Protein AF-0000000066217123 (afdb_homodimer)

Radius of gyration: 13.87 Å; Cα contacts (8 Å, |Δi|>4): 135; chains: 2; bounding box: 39×35×28 Å

Structure (mmCIF, N/CA/C/O backbone):
data_AF-0000000066217123-model_v1
#
loop_
_entity.id
_entity.type
_entity.pdbx_description
1 polymer 'Small, acid-soluble spore protein I'
#
loop_
_atom_site.group_PDB
_atom_site.id
_atom_site.type_symbol
_atom_site.label_atom_id
_atom_site.label_alt_id
_atom_site.label_comp_id
_atom_site.label_asym_id
_atom_site.label_entity_id
_atom_site.label_seq_id
_atom_site.pdbx_PDB_ins_code
_atom_site.Cartn_x
_atom_site.Cartn_y
_atom_site.Cartn_z
_atom_site.occupancy
_atom_site.B_iso_or_equiv
_atom_site.auth_seq_id
_atom_site.auth_comp_id
_atom_site.auth_asym_id
_atom_site.auth_atom_id
_atom_site.pdbx_PDB_model_num
ATOM 1 N N . MET A 1 1 ? -23.562 10.109 -1.389 1 38.44 1 MET A N 1
ATOM 2 C CA . MET A 1 1 ? -22.344 10.922 -1.5 1 38.44 1 MET A CA 1
ATOM 3 C C . MET A 1 1 ? -21.094 10.055 -1.374 1 38.44 1 MET A C 1
ATOM 5 O O . MET A 1 1 ? -20.984 9.266 -0.44 1 38.44 1 MET A O 1
ATOM 9 N N . SER A 1 2 ? -20.5 9.422 -2.426 1 50.72 2 SER A N 1
ATOM 10 C CA . SER A 1 2 ? -19.562 8.305 -2.547 1 50.72 2 SER A CA 1
ATOM 11 C C . SER A 1 2 ? -18.328 8.516 -1.677 1 50.72 2 SER A C 1
ATOM 13 O O . SER A 1 2 ? -17.734 9.594 -1.698 1 50.72 2 SER A O 1
ATOM 15 N N . PHE A 1 3 ? -18.391 7.992 -0.398 1 63.59 3 PHE A N 1
ATOM 16 C CA . PHE A 1 3 ? -17.328 8.094 0.598 1 63.59 3 PHE A CA 1
ATOM 17 C C . PHE A 1 3 ? -15.953 8.094 -0.068 1 63.59 3 PHE A C 1
ATOM 19 O O . PHE A 1 3 ? -15.594 7.133 -0.757 1 63.59 3 PHE A O 1
ATOM 26 N N . ASN A 1 4 ? -15.453 9.383 -0.544 1 85.25 4 ASN A N 1
ATOM 27 C CA . ASN A 1 4 ? -14.125 9.57 -1.111 1 85.25 4 ASN A CA 1
ATOM 28 C C . ASN A 1 4 ? -13.031 9.18 -0.119 1 85.25 4 ASN A C 1
ATOM 30 O O . ASN A 1 4 ? -12.438 10.039 0.529 1 85.25 4 ASN A O 1
ATOM 34 N N . LEU A 1 5 ? -12.891 7.93 0.088 1 90.88 5 LEU A N 1
ATOM 35 C CA . LEU A 1 5 ? -11.938 7.367 1.033 1 90.88 5 LEU A CA 1
ATOM 36 C C . LEU A 1 5 ? -10.523 7.875 0.745 1 90.88 5 LEU A C 1
ATOM 38 O O . LEU A 1 5 ? -9.789 8.227 1.667 1 90.88 5 LEU A O 1
ATOM 42 N N . ARG A 1 6 ? -10.242 7.965 -0.5 1 93.69 6 ARG A N 1
ATOM 43 C CA . ARG A 1 6 ? -8.922 8.461 -0.873 1 93.69 6 ARG A CA 1
ATOM 44 C C . ARG A 1 6 ? -8.695 9.867 -0.335 1 93.69 6 ARG A C 1
ATOM 46 O O . ARG A 1 6 ? -7.652 10.148 0.269 1 93.69 6 ARG A O 1
ATOM 53 N N . GLY A 1 7 ? -9.633 10.672 -0.578 1 92.81 7 GLY A N 1
ATOM 54 C CA . GLY A 1 7 ? -9.523 12.039 -0.106 1 92.81 7 GLY A CA 1
ATOM 55 C C . GLY A 1 7 ? -9.43 12.148 1.405 1 92.81 7 GLY A C 1
ATOM 56 O O . GLY A 1 7 ? -8.656 12.953 1.931 1 92.81 7 GLY A O 1
ATOM 57 N N . ALA A 1 8 ? -10.195 11.336 2.139 1 93 8 ALA A N 1
ATOM 58 C CA . ALA A 1 8 ? -10.203 11.344 3.6 1 93 8 ALA A CA 1
ATOM 59 C C . ALA A 1 8 ? -8.844 10.922 4.152 1 93 8 ALA A C 1
ATOM 61 O O . ALA A 1 8 ? -8.32 11.555 5.07 1 93 8 ALA A O 1
ATOM 62 N N . VAL A 1 9 ? -8.281 9.93 3.607 1 94.94 9 VAL A N 1
ATOM 63 C CA . VAL A 1 9 ? -6.996 9.422 4.07 1 94.94 9 VAL A CA 1
ATOM 64 C C . VAL A 1 9 ? -5.902 10.445 3.768 1 94.94 9 VAL A C 1
ATOM 66 O O . VAL A 1 9 ? -5.09 10.766 4.637 1 94.94 9 VAL A O 1
ATOM 69 N N . LEU A 1 10 ? -5.93 10.977 2.59 1 95 10 LEU A N 1
ATOM 70 C CA . LEU A 1 10 ? -4.91 11.938 2.186 1 95 10 LEU A CA 1
ATOM 71 C C . LEU A 1 10 ? -4.973 13.195 3.053 1 95 10 LEU A C 1
ATOM 73 O O . LEU A 1 10 ? -3.938 13.75 3.422 1 95 10 LEU A O 1
ATOM 77 N N . ALA A 1 11 ? -6.176 13.57 3.332 1 93.5 11 ALA A N 1
ATOM 78 C CA . ALA A 1 11 ? -6.348 14.758 4.172 1 93.5 11 ALA A CA 1
ATOM 79 C C . ALA A 1 11 ? -5.801 14.516 5.574 1 93.5 11 ALA A C 1
ATOM 81 O O . ALA A 1 11 ? -5.246 15.43 6.191 1 93.5 11 ALA A O 1
ATOM 82 N N . ASN A 1 12 ? -5.973 13.289 6.047 1 92.94 12 ASN A N 1
ATOM 83 C CA . ASN A 1 12 ? -5.539 12.938 7.395 1 92.94 12 ASN A CA 1
ATOM 84 C C . ASN A 1 12 ? -4.016 12.891 7.5 1 92.94 12 ASN A C 1
ATOM 86 O O . ASN A 1 12 ? -3.453 13.188 8.555 1 92.94 12 ASN A O 1
ATOM 90 N N . VAL A 1 13 ? -3.375 12.57 6.418 1 94.94 13 VAL A N 1
ATOM 91 C CA . VAL A 1 13 ? -1.94 12.328 6.527 1 94.94 13 VAL A CA 1
ATOM 92 C C . VAL A 1 13 ? -1.173 13.469 5.855 1 94.94 13 VAL A C 1
ATOM 94 O O . VAL A 1 13 ? 0.059 13.5 5.895 1 94.94 13 VAL A O 1
ATOM 97 N N . SER A 1 14 ? -2 14.336 5.293 1 91.12 14 SER A N 1
ATOM 98 C CA . SER A 1 14 ? -1.37 15.484 4.652 1 91.12 14 SER A CA 1
ATOM 99 C C . SER A 1 14 ? -0.646 16.359 5.672 1 91.12 14 SER A C 1
ATOM 101 O O . SER A 1 14 ? -1.212 16.703 6.707 1 91.12 14 SER A O 1
ATOM 103 N N . GLY A 1 15 ? 0.668 16.547 5.617 1 90.38 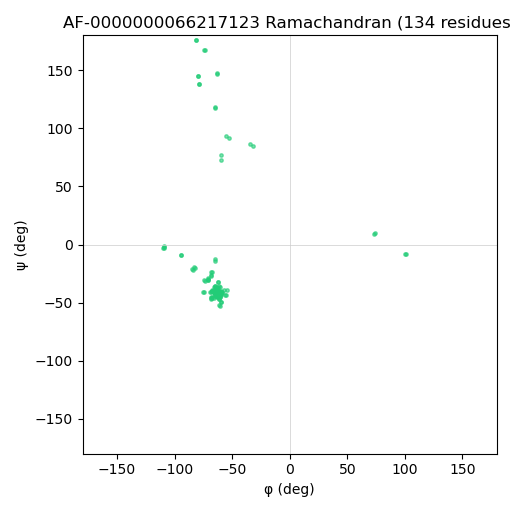15 GLY A N 1
ATOM 104 C CA . GLY A 1 15 ? 1.432 17.406 6.508 1 90.38 15 GLY A CA 1
ATOM 105 C C . GLY A 1 15 ? 2.145 16.641 7.605 1 90.38 15 GLY A C 1
ATOM 106 O O . GLY A 1 15 ? 2.818 17.234 8.453 1 90.38 15 GLY A O 1
ATOM 107 N N . ASN A 1 16 ? 1.818 15.391 7.664 1 94.56 16 ASN A N 1
ATOM 108 C CA . ASN A 1 16 ? 2.494 14.562 8.656 1 94.56 16 ASN A CA 1
ATOM 109 C C . ASN A 1 16 ? 3.994 14.477 8.383 1 94.56 16 ASN A C 1
ATOM 111 O O . ASN A 1 16 ? 4.422 14.508 7.227 1 94.56 16 ASN A O 1
ATOM 115 N N . SER A 1 17 ? 4.715 14.375 9.492 1 94.44 17 SER A N 1
ATOM 116 C CA . SER A 1 17 ? 6.137 14.078 9.352 1 94.44 17 SER A CA 1
ATOM 117 C C . SER A 1 17 ? 6.367 12.625 8.969 1 94.44 17 SER A C 1
ATOM 119 O O . SER A 1 17 ? 5.445 11.805 9.039 1 94.44 17 SER A O 1
ATOM 121 N N . GLN A 1 18 ? 7.57 12.336 8.578 1 95.62 18 GLN A N 1
ATOM 122 C CA . GLN A 1 18 ? 7.906 10.961 8.227 1 95.62 18 GLN A CA 1
ATOM 123 C C . GLN A 1 18 ? 7.66 10.016 9.398 1 95.62 18 GLN A C 1
ATOM 125 O O . GLN A 1 18 ? 7.195 8.883 9.211 1 95.62 18 GLN A O 1
ATOM 130 N N . ASP A 1 19 ? 8.039 10.469 10.633 1 96.44 19 ASP A N 1
ATOM 131 C CA . ASP A 1 19 ? 7.82 9.664 11.836 1 96.44 19 ASP A CA 1
ATOM 132 C C . ASP A 1 19 ? 6.336 9.383 12.039 1 96.44 19 ASP A C 1
ATOM 134 O O . ASP A 1 19 ? 5.957 8.266 12.406 1 96.44 19 ASP A O 1
ATOM 138 N N . GLN A 1 20 ? 5.539 10.383 11.852 1 96.88 20 GLN A N 1
ATOM 139 C CA . GLN A 1 20 ? 4.094 10.234 12 1 96.88 20 GLN A CA 1
ATOM 140 C C . GLN A 1 20 ? 3.527 9.289 10.938 1 96.88 20 GLN A C 1
ATOM 142 O O . GLN A 1 20 ? 2.635 8.492 11.227 1 96.88 20 GLN A O 1
ATOM 147 N N . LEU A 1 21 ? 4.039 9.453 9.695 1 97.81 21 LEU A N 1
ATOM 148 C CA . LEU A 1 21 ? 3.611 8.57 8.617 1 97.81 21 LEU A CA 1
ATOM 149 C C . LEU A 1 21 ? 3.975 7.121 8.922 1 97.81 21 LEU A C 1
ATOM 151 O O . LEU A 1 21 ? 3.156 6.219 8.734 1 97.81 21 LEU A O 1
ATOM 155 N N . GLN A 1 22 ? 5.164 6.926 9.422 1 97.81 22 GLN A N 1
ATOM 156 C CA . GLN A 1 22 ? 5.598 5.586 9.797 1 97.81 22 GLN A CA 1
ATOM 157 C C . GLN A 1 22 ? 4.688 4.992 10.867 1 97.81 22 GLN A C 1
ATOM 159 O O . GLN A 1 22 ? 4.312 3.82 10.789 1 97.81 22 GLN A O 1
ATOM 164 N N . GLU A 1 23 ? 4.355 5.77 11.891 1 96.69 23 GLU A N 1
ATOM 165 C CA . GLU A 1 23 ? 3.484 5.312 12.969 1 96.69 23 GLU A CA 1
ATOM 166 C C . GLU A 1 23 ? 2.115 4.906 12.43 1 96.69 23 GLU A C 1
ATOM 168 O O . GLU A 1 23 ? 1.546 3.902 12.867 1 96.69 23 GLU A O 1
ATOM 173 N N . THR A 1 24 ? 1.625 5.711 11.516 1 96.88 24 THR A N 1
ATOM 174 C CA . THR A 1 24 ? 0.334 5.418 10.906 1 96.88 24 THR A CA 1
ATOM 175 C C . THR A 1 24 ? 0.372 4.082 10.172 1 96.88 24 THR A C 1
ATOM 177 O O . THR A 1 24 ? -0.539 3.262 10.32 1 96.88 24 THR A O 1
ATOM 180 N N . ILE A 1 25 ? 1.441 3.842 9.453 1 97.62 25 ILE A N 1
ATOM 181 C CA . ILE A 1 25 ? 1.599 2.621 8.672 1 97.62 25 ILE A CA 1
ATOM 182 C C . ILE A 1 25 ? 1.748 1.424 9.609 1 97.62 25 ILE A C 1
ATOM 184 O O . ILE A 1 25 ? 1.03 0.429 9.477 1 97.62 25 ILE A O 1
ATOM 188 N N . VAL A 1 26 ? 2.602 1.572 10.617 1 97.56 26 VAL A N 1
ATOM 189 C CA . VAL A 1 26 ? 2.906 0.473 11.523 1 97.56 26 VAL A CA 1
ATOM 190 C C . VAL A 1 26 ? 1.67 0.13 12.352 1 97.56 26 VAL A C 1
ATOM 192 O O . VAL A 1 26 ? 1.363 -1.047 12.562 1 97.56 26 VAL A O 1
ATOM 195 N N . ASP A 1 27 ? 0.904 1.129 12.82 1 96.5 27 ASP A N 1
ATOM 196 C CA . ASP A 1 27 ? -0.313 0.901 13.594 1 96.5 27 ASP A CA 1
ATOM 197 C C . ASP A 1 27 ? -1.355 0.151 12.766 1 96.5 27 ASP A C 1
ATOM 199 O O . ASP A 1 27 ? -2.012 -0.764 13.266 1 96.5 27 ASP A O 1
ATOM 203 N N . ALA A 1 28 ? -1.526 0.573 11.539 1 95.31 28 ALA A N 1
ATOM 204 C CA . ALA A 1 28 ? -2.5 -0.068 10.664 1 95.31 28 ALA A CA 1
ATOM 205 C C . ALA A 1 28 ? -2.129 -1.525 10.398 1 95.31 28 ALA A C 1
ATOM 207 O O . ALA A 1 28 ? -2.996 -2.402 10.398 1 95.31 28 ALA A O 1
ATOM 208 N N . ILE A 1 29 ? -0.875 -1.798 10.273 1 96.38 29 ILE A N 1
ATOM 209 C CA . ILE A 1 29 ? -0.394 -3.146 9.984 1 96.38 29 ILE A CA 1
ATOM 210 C C . ILE A 1 29 ? -0.498 -4.008 11.242 1 96.38 29 ILE A C 1
ATOM 212 O O . ILE A 1 29 ? -0.97 -5.145 11.18 1 96.38 29 ILE A O 1
ATOM 216 N N . GLN A 1 30 ? -0.162 -3.441 12.344 1 95.56 30 GLN A N 1
ATOM 217 C CA . GLN A 1 30 ? -0.128 -4.184 13.602 1 95.56 30 GLN A CA 1
ATOM 218 C C . GLN A 1 30 ? -1.537 -4.457 14.117 1 95.56 30 GLN A C 1
ATOM 220 O O . GLN A 1 30 ? -1.779 -5.48 14.758 1 95.56 30 GLN A O 1
ATOM 225 N N . SER A 1 31 ? -2.406 -3.578 13.82 1 92.38 31 SER A N 1
ATOM 226 C CA . SER A 1 31 ? -3.779 -3.779 14.273 1 92.38 31 SER A CA 1
ATOM 227 C C . SER A 1 31 ? -4.41 -4.992 13.602 1 92.38 31 SER A C 1
ATOM 229 O O . SER A 1 31 ? -5.281 -5.648 14.18 1 92.38 31 SER A O 1
ATOM 231 N N . GLY A 1 32 ? -4.078 -5.18 12.352 1 89.94 32 GLY A N 1
ATOM 232 C CA . GLY A 1 32 ? -4.605 -6.297 11.586 1 89.94 32 GLY A CA 1
ATOM 233 C C . GLY A 1 32 ? -6.059 -6.121 11.195 1 89.94 32 GLY A C 1
ATOM 234 O O . GLY A 1 32 ? -6.703 -7.062 10.727 1 89.94 32 GLY A O 1
ATOM 235 N N . GLU A 1 33 ? -6.512 -4.941 11.43 1 91.94 33 GLU A N 1
ATOM 236 C CA . GLU A 1 33 ? -7.918 -4.691 11.125 1 91.94 33 GLU A CA 1
ATOM 237 C C . GLU A 1 33 ? -8.125 -4.461 9.633 1 91.94 33 GLU A C 1
ATOM 239 O O . GLU A 1 33 ? -7.395 -3.693 9.008 1 91.94 33 GLU A O 1
ATOM 244 N N . GLU A 1 34 ? -9.203 -5.047 9.125 1 91.75 34 GLU A N 1
ATOM 245 C CA . GLU A 1 34 ? -9.469 -4.938 7.691 1 91.75 34 GLU A CA 1
ATOM 246 C C . GLU A 1 34 ? -9.898 -3.52 7.32 1 91.75 34 GLU A C 1
ATOM 2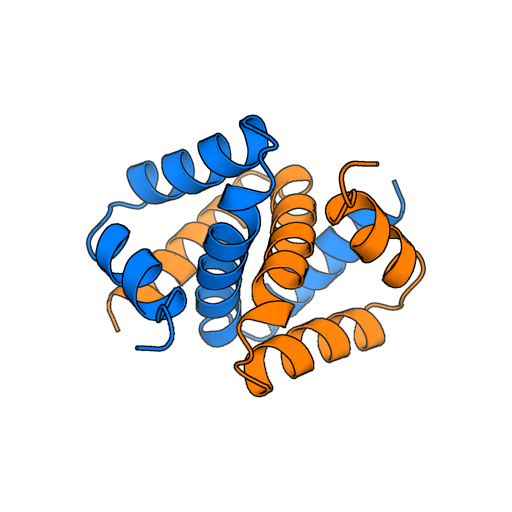48 O O . GLU A 1 34 ? -9.664 -3.072 6.195 1 91.75 34 GLU A O 1
ATOM 253 N N . LYS A 1 35 ? -10.555 -2.848 8.266 1 91.75 35 LYS A N 1
ATOM 254 C CA . LYS A 1 35 ? -11.055 -1.501 8 1 91.75 35 LYS A CA 1
ATOM 255 C C . LYS A 1 35 ? -9.914 -0.523 7.758 1 91.75 35 LYS A C 1
ATOM 257 O O . LYS A 1 35 ? -10.125 0.584 7.262 1 91.75 35 LYS A O 1
ATOM 262 N N . MET A 1 36 ? -8.586 -0.852 8.047 1 93.62 36 MET A N 1
ATOM 263 C CA . MET A 1 36 ? -7.414 -0.004 7.859 1 93.62 36 MET A CA 1
ATOM 264 C C . MET A 1 36 ? -6.75 -0.28 6.516 1 93.62 36 MET A C 1
ATOM 266 O O . MET A 1 36 ? -5.934 0.515 6.047 1 93.62 36 MET A O 1
ATOM 270 N N . LEU A 1 37 ? -7.223 -1.328 5.871 1 94.88 37 LEU A N 1
ATOM 271 C CA . LEU A 1 37 ? -6.562 -1.772 4.648 1 94.88 37 LEU A CA 1
ATOM 272 C C . LEU A 1 37 ? -6.762 -0.762 3.523 1 94.88 37 LEU A C 1
ATOM 274 O O . LEU A 1 37 ? -5.82 -0.444 2.793 1 94.88 37 LEU A O 1
ATOM 278 N N . PRO A 1 38 ? -7.953 -0.234 3.422 1 95.44 38 PRO A N 1
ATOM 279 C CA . PRO A 1 38 ? -8.102 0.774 2.371 1 95.44 38 PRO A CA 1
ATOM 280 C C . PRO A 1 38 ? -7.211 1.993 2.59 1 95.44 38 PRO A C 1
ATOM 282 O O . PRO A 1 38 ? -6.746 2.604 1.623 1 95.44 38 PRO A O 1
ATOM 285 N N . GLY A 1 39 ? -6.941 2.363 3.816 1 96.19 39 GLY A N 1
ATOM 286 C CA . GLY A 1 39 ? -6.035 3.463 4.113 1 96.19 39 GLY A CA 1
ATOM 287 C C . GLY A 1 39 ? -4.605 3.186 3.689 1 96.19 39 GLY A C 1
ATOM 288 O O . GLY A 1 39 ? -3.951 4.043 3.092 1 96.19 39 GLY A O 1
ATOM 289 N N . LEU A 1 40 ? -4.207 2.02 3.949 1 97.62 40 LEU A N 1
ATOM 290 C CA . LEU A 1 40 ? -2.875 1.602 3.529 1 97.62 40 LEU A CA 1
ATOM 291 C C . LEU A 1 40 ? -2.764 1.59 2.01 1 97.62 40 LEU A C 1
ATOM 293 O O . LEU A 1 40 ? -1.722 1.951 1.456 1 97.62 40 LEU A O 1
ATOM 297 N N . GLY A 1 41 ? -3.832 1.153 1.415 1 97.19 41 GLY A N 1
ATOM 298 C CA . GLY A 1 41 ? -3.869 1.144 -0.038 1 97.19 41 GLY A CA 1
ATOM 299 C C . GLY A 1 41 ? -3.682 2.52 -0.649 1 97.19 41 GLY A C 1
ATOM 300 O O . GLY A 1 41 ? -2.984 2.67 -1.655 1 97.19 41 GLY A O 1
ATOM 301 N N . VAL A 1 42 ? -4.32 3.482 -0.007 1 97.38 42 VAL A N 1
ATOM 302 C CA . VAL A 1 42 ? -4.211 4.852 -0.493 1 97.38 42 VAL A CA 1
ATOM 303 C C . VAL A 1 42 ? -2.762 5.328 -0.375 1 97.38 42 VAL A C 1
ATOM 305 O O . VAL A 1 42 ? -2.227 5.945 -1.301 1 97.38 42 VAL A O 1
ATOM 308 N N . LEU A 1 43 ? -2.102 5.016 0.765 1 97.88 43 LEU A N 1
ATOM 309 C CA . LEU A 1 43 ? -0.715 5.418 0.973 1 97.88 43 LEU A CA 1
ATOM 310 C C . LEU A 1 43 ? 0.205 4.75 -0.044 1 97.88 43 LEU A C 1
ATOM 312 O O . LEU A 1 43 ? 1.092 5.395 -0.605 1 97.88 43 LEU A O 1
ATOM 316 N N . PHE A 1 44 ? -0.019 3.469 -0.333 1 98.06 44 PHE A N 1
ATOM 317 C CA . PHE A 1 44 ? 0.763 2.725 -1.312 1 98.06 44 PHE A CA 1
ATOM 318 C C . PHE A 1 44 ? 0.612 3.332 -2.701 1 98.06 44 PHE A C 1
ATOM 320 O O . PHE A 1 44 ? 1.579 3.402 -3.463 1 98.06 44 PHE A O 1
ATOM 327 N N . GLU A 1 45 ? -0.626 3.721 -2.988 1 97.62 45 GLU A N 1
ATOM 328 C CA . GLU A 1 45 ? -0.875 4.348 -4.285 1 97.62 45 GLU A CA 1
ATOM 329 C C . GLU A 1 45 ? -0.042 5.613 -4.453 1 97.62 45 GLU A C 1
ATOM 331 O O . GLU A 1 45 ? 0.53 5.848 -5.523 1 97.62 45 GLU A O 1
ATOM 336 N N . VAL A 1 46 ? 0.045 6.438 -3.453 1 97.62 46 VAL A N 1
ATOM 337 C CA . VAL A 1 46 ? 0.833 7.664 -3.5 1 97.62 46 VAL A CA 1
ATOM 338 C C . VAL A 1 46 ? 2.309 7.324 -3.691 1 97.62 46 VAL A C 1
ATOM 340 O O . VAL A 1 46 ? 2.994 7.941 -4.508 1 97.62 46 VAL A O 1
ATOM 343 N N . ILE A 1 47 ? 2.816 6.297 -2.963 1 98.12 47 ILE A N 1
ATOM 344 C CA . ILE A 1 47 ? 4.211 5.887 -3.068 1 98.12 47 ILE A CA 1
ATOM 345 C C . ILE A 1 47 ? 4.5 5.398 -4.484 1 98.12 47 ILE A C 1
ATOM 347 O O . ILE A 1 47 ? 5.473 5.828 -5.109 1 98.12 47 ILE A O 1
ATOM 351 N N . TRP A 1 48 ? 3.619 4.617 -4.996 1 98.06 48 TRP A N 1
ATOM 352 C CA . TRP A 1 48 ? 3.818 4.016 -6.312 1 98.06 48 TRP A CA 1
ATOM 353 C C . TRP A 1 48 ? 3.854 5.09 -7.395 1 98.06 48 TRP A C 1
ATOM 355 O O . TRP A 1 48 ? 4.719 5.062 -8.273 1 98.06 48 TRP A O 1
ATOM 365 N N . LYS A 1 49 ? 2.93 6.039 -7.316 1 97.44 49 LYS A N 1
ATOM 366 C CA . LYS A 1 49 ? 2.809 7.07 -8.344 1 97.44 49 LYS A CA 1
ATOM 367 C C . LYS A 1 49 ? 4.012 8.008 -8.32 1 97.44 49 LYS A C 1
ATOM 369 O O . LYS A 1 49 ? 4.348 8.617 -9.336 1 97.44 49 LYS A O 1
ATOM 374 N N . ASN A 1 50 ? 4.652 8.055 -7.156 1 97.56 50 ASN A N 1
ATOM 375 C CA . ASN A 1 50 ? 5.758 9 -7.031 1 97.56 50 ASN A CA 1
ATOM 376 C C . ASN A 1 50 ? 7.102 8.281 -6.969 1 97.56 50 ASN A C 1
ATOM 378 O O . ASN A 1 50 ? 8.148 8.914 -6.84 1 97.56 50 ASN A O 1
ATOM 382 N N . ALA A 1 51 ? 7.141 6.98 -7 1 96.81 51 ALA A N 1
ATOM 383 C CA . ALA A 1 51 ? 8.367 6.191 -7.02 1 96.81 51 ALA A CA 1
ATOM 384 C C . ALA A 1 51 ? 8.969 6.137 -8.422 1 96.81 51 ALA A C 1
ATOM 386 O O . ALA A 1 51 ? 8.234 6.113 -9.414 1 96.81 51 ALA A O 1
ATOM 387 N N . ASP A 1 52 ? 10.273 6.133 -8.5 1 96.06 52 ASP A N 1
ATOM 388 C CA . ASP A 1 52 ? 10.906 5.934 -9.797 1 96.06 52 ASP A CA 1
ATOM 389 C C . ASP A 1 52 ? 10.969 4.449 -10.156 1 96.06 52 ASP A C 1
ATOM 391 O O . ASP A 1 52 ? 10.547 3.598 -9.367 1 96.06 52 ASP A O 1
ATOM 395 N N . GLU A 1 53 ? 11.438 4.145 -11.305 1 95.56 53 GLU A N 1
ATOM 396 C CA . GLU A 1 53 ? 11.438 2.773 -11.805 1 95.56 53 GLU A CA 1
ATOM 397 C C . GLU A 1 53 ? 12.266 1.859 -10.906 1 95.56 53 GLU A C 1
ATOM 399 O O . GLU A 1 53 ? 11.906 0.697 -10.695 1 95.56 53 GLU A O 1
ATOM 404 N N . ASN A 1 54 ? 13.312 2.391 -10.391 1 96.44 54 ASN A N 1
ATOM 405 C CA . ASN A 1 54 ? 14.156 1.603 -9.5 1 96.44 54 ASN A CA 1
ATOM 406 C C . ASN A 1 54 ? 13.438 1.266 -8.195 1 96.44 54 ASN A C 1
ATOM 408 O O . ASN A 1 54 ? 13.484 0.126 -7.734 1 96.44 54 ASN A O 1
ATOM 412 N N . GLU A 1 55 ? 12.82 2.207 -7.613 1 96.5 55 GLU A N 1
ATOM 413 C CA . GLU A 1 55 ? 12.062 1.996 -6.379 1 96.5 55 GLU A CA 1
ATOM 414 C C . GLU A 1 55 ? 10.922 1.011 -6.594 1 96.5 55 GLU A C 1
ATOM 416 O O . GLU A 1 55 ? 10.664 0.153 -5.742 1 96.5 55 GLU A O 1
ATOM 421 N N . LYS A 1 56 ? 10.25 1.147 -7.715 1 97.62 56 LYS A N 1
ATOM 422 C CA . LYS A 1 56 ? 9.164 0.223 -8.031 1 97.62 56 LYS A CA 1
ATOM 423 C C . LYS A 1 56 ? 9.68 -1.208 -8.156 1 97.62 56 LYS A C 1
ATOM 425 O O . LYS A 1 56 ? 9.047 -2.146 -7.664 1 97.62 56 LYS A O 1
ATOM 430 N N . HIS A 1 57 ? 10.797 -1.308 -8.82 1 96.81 57 HIS A N 1
ATOM 431 C CA . HIS A 1 57 ? 11.398 -2.627 -8.984 1 96.81 57 HIS A CA 1
ATOM 432 C C . HIS A 1 57 ? 11.773 -3.232 -7.637 1 96.81 57 HIS A C 1
ATOM 434 O O . HIS A 1 57 ? 11.578 -4.43 -7.414 1 96.81 57 HIS A O 1
ATOM 440 N N . GLU A 1 58 ? 12.336 -2.422 -6.781 1 96.81 58 GLU A N 1
ATOM 441 C CA . GLU A 1 58 ? 12.711 -2.895 -5.453 1 96.81 58 GLU A CA 1
ATOM 442 C C . GLU A 1 58 ? 11.484 -3.344 -4.664 1 96.81 58 GLU A C 1
ATOM 444 O O . GLU A 1 58 ? 11.523 -4.371 -3.98 1 96.81 58 GLU A O 1
ATOM 449 N N . MET A 1 59 ? 10.445 -2.584 -4.77 1 97.81 59 MET A N 1
ATOM 450 C CA . MET A 1 59 ? 9.211 -2.943 -4.078 1 97.81 59 MET A CA 1
ATOM 451 C C . MET A 1 59 ? 8.648 -4.254 -4.613 1 97.81 59 MET A C 1
ATOM 453 O O . MET A 1 59 ? 8.156 -5.082 -3.844 1 97.81 59 MET A O 1
ATOM 457 N N . LEU A 1 60 ? 8.758 -4.43 -5.938 1 98 60 LEU A N 1
ATOM 458 C CA . LEU A 1 60 ? 8.25 -5.652 -6.551 1 98 60 LEU A CA 1
ATOM 459 C C . LEU A 1 60 ? 9.07 -6.859 -6.113 1 98 60 LEU A C 1
ATOM 461 O O . LEU A 1 60 ? 8.523 -7.938 -5.879 1 98 60 LEU A O 1
ATOM 465 N N . GLU A 1 61 ? 10.375 -6.668 -6.031 1 97 61 GLU A N 1
ATOM 466 C CA . GLU A 1 61 ? 11.242 -7.734 -5.543 1 97 61 GLU A CA 1
ATOM 467 C C . GLU A 1 61 ? 10.898 -8.109 -4.105 1 97 61 GLU A C 1
ATOM 469 O O . GLU A 1 61 ? 10.797 -9.297 -3.775 1 97 61 GLU A O 1
ATOM 474 N N . THR A 1 62 ? 10.734 -7.125 -3.254 1 97.62 62 THR A N 1
ATOM 475 C CA . THR A 1 62 ? 10.391 -7.352 -1.856 1 97.62 62 THR A CA 1
ATOM 476 C C . THR A 1 62 ? 9.031 -8.039 -1.74 1 97.62 62 THR A C 1
ATOM 478 O O . THR A 1 62 ? 8.859 -8.938 -0.91 1 97.62 62 THR A O 1
ATOM 481 N N . LEU A 1 63 ? 8.094 -7.621 -2.547 1 97.62 63 LEU A N 1
ATOM 482 C CA . LEU A 1 63 ? 6.773 -8.227 -2.576 1 97.62 63 LEU A CA 1
ATOM 483 C C . LEU A 1 63 ? 6.859 -9.703 -2.961 1 97.62 63 LEU A C 1
ATOM 485 O O . LEU A 1 63 ? 6.277 -10.555 -2.291 1 97.62 63 LEU A O 1
ATOM 489 N N . GLU A 1 64 ? 7.52 -9.898 -4.035 1 96.75 64 GLU A N 1
ATOM 490 C CA . GLU A 1 64 ? 7.676 -11.273 -4.504 1 96.75 64 GLU A CA 1
ATOM 491 C C . GLU A 1 64 ? 8.305 -12.156 -3.432 1 96.75 64 GLU A C 1
ATOM 493 O O . GLU A 1 64 ? 7.859 -13.289 -3.211 1 96.75 64 GLU A O 1
ATOM 498 N N . GLN A 1 65 ? 9.328 -11.672 -2.746 1 94.81 65 GLN A N 1
ATOM 499 C CA . GLN A 1 65 ? 10 -12.398 -1.679 1 94.81 65 GLN A CA 1
ATOM 500 C C . GLN A 1 65 ? 9.062 -12.656 -0.506 1 94.81 65 GLN A C 1
ATOM 502 O O . GLN A 1 65 ? 9.102 -13.727 0.109 1 94.81 65 GLN A O 1
ATOM 507 N N . GLY A 1 66 ? 8.273 -11.672 -0.182 1 94.94 66 GLY A N 1
ATOM 508 C CA . GLY A 1 66 ? 7.336 -11.789 0.924 1 94.94 66 GLY A CA 1
ATOM 509 C C . GLY A 1 66 ? 6.211 -12.766 0.651 1 94.94 66 GLY A C 1
ATOM 510 O O . GLY A 1 66 ? 5.613 -13.312 1.583 1 94.94 66 GLY A O 1
ATOM 511 N N . LEU A 1 67 ? 5.906 -12.938 -0.627 1 95.25 67 LEU A N 1
ATOM 512 C CA . LEU A 1 67 ? 4.832 -13.844 -1.005 1 95.25 67 LEU A CA 1
ATOM 513 C C . LEU A 1 67 ? 5.344 -15.281 -1.1 1 95.25 67 LEU A C 1
ATOM 515 O O . LEU A 1 67 ? 4.551 -16.219 -1.132 1 95.25 67 LEU A O 1
ATOM 519 N N . LYS A 1 68 ? 6.586 -15.438 -1.259 1 88.44 68 LYS A N 1
ATOM 520 C CA . LYS A 1 68 ? 7.203 -16.75 -1.323 1 88.44 68 LYS A CA 1
ATOM 521 C C . LYS A 1 68 ? 7.461 -17.312 0.074 1 88.44 68 LYS A C 1
ATOM 523 O O . LYS A 1 68 ? 7.793 -18.484 0.229 1 88.44 68 LYS A O 1
ATOM 528 N N . LYS A 1 69 ? 7.461 -16.438 0.994 1 75.69 69 LYS A N 1
ATOM 529 C CA . LYS A 1 69 ? 7.691 -16.906 2.357 1 75.69 69 LYS A CA 1
ATOM 530 C C . LYS A 1 69 ? 6.43 -17.531 2.947 1 75.69 69 LYS A C 1
ATOM 532 O O . LYS A 1 69 ? 6.496 -18.578 3.6 1 75.69 69 LYS A O 1
ATOM 537 N N . MET B 1 1 ? -19.031 -15.539 8.32 1 38.47 1 MET B N 1
ATOM 538 C CA . MET B 1 1 ? -17.688 -16.016 8.047 1 38.47 1 MET B CA 1
ATOM 539 C C . MET B 1 1 ? -16.781 -14.883 7.562 1 38.47 1 MET B C 1
ATOM 541 O O . MET B 1 1 ? -17.156 -14.148 6.645 1 38.47 1 MET B O 1
ATOM 545 N N . SER B 1 2 ? -16.031 -14.062 8.359 1 51.25 2 SER B N 1
ATOM 546 C CA . SER B 1 2 ? -15.414 -12.75 8.211 1 51.25 2 SER B CA 1
ATOM 547 C C . SER B 1 2 ? -14.484 -12.719 7.004 1 51.25 2 SER B C 1
ATOM 549 O O . SER B 1 2 ? -13.656 -13.617 6.82 1 51.25 2 SER B O 1
ATOM 551 N N . PHE B 1 3 ? -15.07 -12.258 5.828 1 65 3 PHE B N 1
ATOM 552 C CA . PHE B 1 3 ? -14.367 -12.164 4.555 1 65 3 PHE B CA 1
ATOM 553 C C . PHE B 1 3 ? -12.906 -11.797 4.773 1 65 3 PHE B C 1
ATOM 555 O O . PHE B 1 3 ? -12.602 -10.758 5.363 1 65 3 PHE B O 1
ATOM 562 N N . ASN B 1 4 ? -11.992 -12.898 5.02 1 85.56 4 ASN B N 1
ATOM 563 C CA . ASN B 1 4 ? -10.547 -12.734 5.133 1 85.56 4 ASN B CA 1
ATOM 564 C C . ASN B 1 4 ? -9.953 -12.148 3.861 1 85.56 4 ASN B C 1
ATOM 566 O O . ASN B 1 4 ? -9.438 -12.883 3.014 1 85.56 4 ASN B O 1
ATOM 570 N N . LEU B 1 5 ? -10.117 -10.914 3.691 1 91.06 5 LEU B N 1
ATOM 571 C CA . LEU B 1 5 ? -9.664 -10.195 2.508 1 91.06 5 LEU B CA 1
ATOM 572 C C . LEU B 1 5 ? -8.156 -10.375 2.309 1 91.06 5 LEU B C 1
ATOM 574 O O . LEU B 1 5 ? -7.695 -10.586 1.186 1 91.06 5 LEU B O 1
ATOM 578 N N . ARG B 1 6 ? -7.461 -10.359 3.395 1 93.75 6 ARG B N 1
ATOM 579 C CA . ARG B 1 6 ? -6.016 -10.539 3.305 1 93.75 6 ARG B CA 1
ATOM 580 C C . ARG B 1 6 ? -5.668 -11.883 2.672 1 93.75 6 ARG B C 1
ATOM 582 O O . ARG B 1 6 ? -4.852 -11.953 1.75 1 93.75 6 ARG B O 1
ATOM 589 N N . GLY B 1 7 ? -6.285 -12.852 3.189 1 93 7 GLY B N 1
ATOM 590 C CA . GLY B 1 7 ? -6.035 -14.18 2.658 1 93 7 GLY B CA 1
ATOM 591 C C . GLY B 1 7 ? -6.418 -14.32 1.198 1 93 7 GLY B C 1
ATOM 592 O O . GLY B 1 7 ? -5.703 -14.953 0.422 1 93 7 GLY B O 1
ATOM 593 N N . ALA B 1 8 ? -7.543 -13.742 0.788 1 93.12 8 ALA B N 1
ATOM 594 C CA . ALA B 1 8 ? -8.023 -13.812 -0.591 1 93.12 8 ALA B CA 1
ATOM 595 C C . ALA B 1 8 ? -7.047 -13.125 -1.544 1 93.12 8 ALA B C 1
ATOM 597 O O . ALA B 1 8 ? -6.723 -13.664 -2.604 1 93.12 8 ALA B O 1
ATOM 598 N N . VAL B 1 9 ? -6.582 -12.008 -1.181 1 94.94 9 VAL B N 1
ATOM 599 C CA . VAL B 1 9 ? -5.66 -11.242 -2.02 1 94.94 9 VAL B CA 1
ATOM 600 C C . VAL B 1 9 ? -4.328 -11.984 -2.123 1 94.94 9 VAL B C 1
ATOM 602 O O . VAL B 1 9 ? -3.791 -12.156 -3.221 1 94.94 9 VAL B O 1
ATOM 605 N N . LEU B 1 10 ? -3.848 -12.461 -1.022 1 95 10 LEU B N 1
ATOM 606 C CA . LEU B 1 10 ? -2.566 -13.164 -1.005 1 95 10 LEU B CA 1
ATOM 607 C C . LEU B 1 10 ? -2.629 -14.43 -1.848 1 95 10 LEU B C 1
ATOM 609 O O . LEU B 1 10 ? -1.675 -14.758 -2.555 1 95 10 LEU B O 1
ATOM 613 N N . ALA B 1 11 ? -3.74 -15.078 -1.738 1 93.44 11 ALA B N 1
ATOM 614 C CA .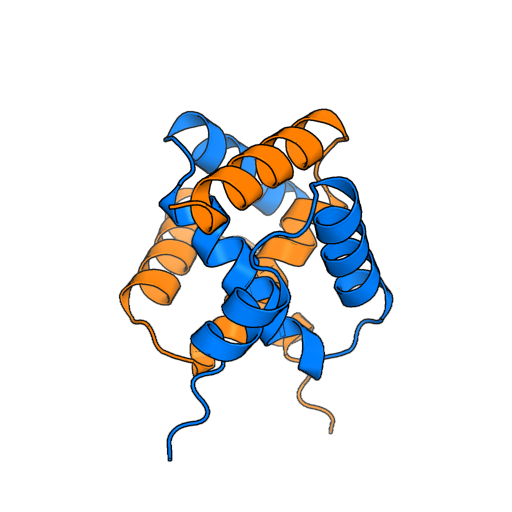 ALA B 1 11 ? -3.91 -16.297 -2.516 1 93.44 11 ALA B CA 1
ATOM 615 C C . ALA B 1 11 ? -3.916 -16.016 -4.012 1 93.44 11 ALA B C 1
ATOM 617 O O . ALA B 1 11 ? -3.404 -16.797 -4.809 1 93.44 11 ALA B O 1
ATOM 618 N N . ASN B 1 12 ? -4.496 -14.867 -4.355 1 93.06 12 ASN B N 1
ATOM 619 C CA . ASN B 1 12 ? -4.613 -14.484 -5.758 1 93.06 12 ASN B CA 1
ATOM 620 C C . ASN B 1 12 ? -3.26 -14.102 -6.352 1 93.06 12 ASN B C 1
ATOM 622 O O . ASN B 1 12 ? -3.02 -14.312 -7.543 1 93.06 12 ASN B O 1
ATOM 626 N N . VAL B 1 13 ? -2.385 -13.609 -5.531 1 95 13 VAL B N 1
ATOM 627 C CA . VAL B 1 13 ? -1.155 -13.062 -6.094 1 95 13 VAL B CA 1
ATOM 628 C C . VAL B 1 13 ? 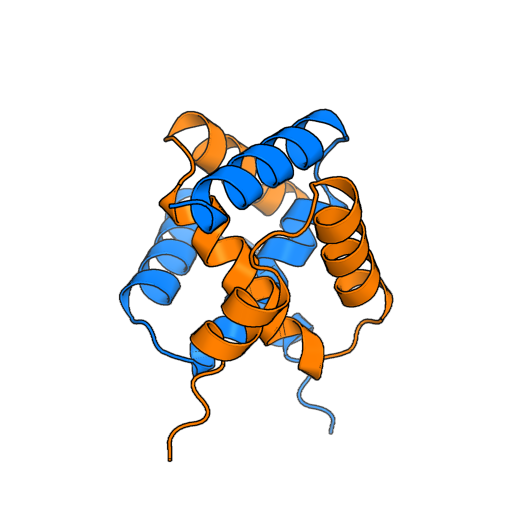0.021 -13.969 -5.746 1 95 13 VAL B C 1
ATOM 630 O O . VAL B 1 13 ? 1.149 -13.734 -6.184 1 95 13 VAL B O 1
ATOM 633 N N . SER B 1 14 ? -0.359 -14.969 -4.98 1 91.19 14 SER B N 1
ATOM 634 C CA . SER B 1 14 ? 0.685 -15.922 -4.621 1 91.19 14 SER B CA 1
ATOM 635 C C . SER B 1 14 ? 1.213 -16.656 -5.852 1 91.19 14 SER B C 1
ATOM 637 O O . SER B 1 14 ? 0.434 -17.172 -6.656 1 91.19 14 SER B O 1
ATOM 639 N N . GLY B 1 15 ? 2.482 -16.562 -6.219 1 90.38 15 GLY B N 1
ATOM 640 C CA . GLY B 1 15 ? 3.084 -17.266 -7.344 1 90.38 15 GLY B CA 1
ATOM 641 C C . GLY B 1 15 ? 3.221 -16.406 -8.586 1 90.38 15 GLY B C 1
ATOM 642 O O . GLY B 1 15 ? 3.697 -16.875 -9.617 1 90.38 15 GLY B O 1
ATOM 643 N N . ASN B 1 16 ? 2.619 -15.25 -8.477 1 94.62 16 ASN B N 1
ATOM 644 C CA . ASN B 1 16 ? 2.738 -14.328 -9.602 1 94.62 16 ASN B CA 1
ATOM 645 C C . ASN B 1 16 ? 4.188 -13.898 -9.828 1 94.62 16 ASN B C 1
ATOM 647 O O . ASN B 1 16 ? 4.961 -13.797 -8.875 1 94.62 16 ASN B O 1
ATOM 651 N N . SER B 1 17 ? 4.469 -13.688 -11.117 1 94.5 17 SER B N 1
ATOM 652 C CA . SER B 1 17 ? 5.758 -13.078 -11.445 1 94.5 17 SER B CA 1
ATOM 653 C C . SER B 1 17 ? 5.773 -11.594 -11.094 1 94.5 17 SER B C 1
ATOM 655 O O . SER B 1 17 ? 4.723 -11 -10.828 1 94.5 17 SER B O 1
ATOM 657 N N . GLN B 1 18 ? 6.957 -11.039 -11.117 1 95.75 18 GLN B N 1
ATOM 658 C CA . GLN B 1 18 ? 7.074 -9.609 -10.836 1 95.75 18 GLN B CA 1
ATOM 659 C C . GLN B 1 18 ? 6.262 -8.789 -11.836 1 95.75 18 GLN B C 1
ATOM 661 O O . GLN B 1 18 ? 5.648 -7.785 -11.461 1 95.75 18 GLN B O 1
ATOM 666 N N . ASP B 1 19 ? 6.309 -9.195 -13.148 1 96.5 19 ASP B N 1
ATOM 667 C CA . ASP B 1 19 ? 5.543 -8.508 -14.18 1 96.5 19 ASP B CA 1
ATOM 668 C C . ASP B 1 19 ? 4.047 -8.562 -13.891 1 96.5 19 ASP B C 1
ATOM 670 O O . ASP B 1 19 ? 3.334 -7.574 -14.07 1 96.5 19 ASP B O 1
ATOM 674 N N . GLN B 1 20 ? 3.59 -9.711 -13.477 1 96.88 20 GLN B N 1
ATOM 675 C CA . GLN B 1 20 ? 2.18 -9.891 -13.148 1 96.88 20 GLN B CA 1
ATOM 676 C C . GLN B 1 20 ? 1.792 -9.055 -11.93 1 96.88 20 GLN B C 1
ATOM 678 O O . GLN B 1 20 ? 0.702 -8.477 -11.883 1 96.88 20 GLN B O 1
ATOM 683 N N . LEU B 1 21 ? 2.707 -9.047 -10.922 1 97.81 21 LEU B N 1
ATOM 684 C CA . LEU B 1 21 ? 2.467 -8.234 -9.734 1 97.81 21 LEU B CA 1
ATOM 685 C C . LEU B 1 21 ? 2.385 -6.758 -10.094 1 97.81 21 LEU B C 1
ATOM 687 O O . LEU B 1 21 ? 1.495 -6.047 -9.617 1 97.81 21 LEU B O 1
ATOM 691 N N . GLN B 1 22 ? 3.273 -6.332 -10.938 1 97.88 22 GLN B N 1
ATOM 692 C CA . GLN B 1 22 ? 3.258 -4.945 -11.383 1 97.88 22 GLN B CA 1
ATOM 693 C C . GLN B 1 22 ? 1.944 -4.605 -12.086 1 97.88 22 GLN B C 1
ATOM 695 O O . GLN B 1 22 ? 1.365 -3.545 -11.844 1 97.88 22 GLN B O 1
ATOM 700 N N . GLU B 1 23 ? 1.478 -5.477 -12.977 1 96.69 23 GLU B N 1
ATOM 701 C CA . GLU B 1 23 ? 0.226 -5.262 -13.695 1 96.69 23 GLU B CA 1
ATOM 702 C C . GLU B 1 23 ? -0.953 -5.148 -12.734 1 96.69 23 GLU B C 1
ATOM 704 O O . GLU B 1 23 ? -1.838 -4.312 -12.922 1 96.69 23 GLU B O 1
ATOM 709 N N . THR B 1 24 ? -0.938 -5.996 -11.727 1 96.88 24 THR B N 1
ATOM 710 C CA . THR B 1 24 ? -1.994 -5.977 -10.727 1 96.88 24 THR B CA 1
ATOM 711 C C . THR B 1 24 ? -2.021 -4.633 -10 1 96.88 24 THR B C 1
ATOM 713 O O . THR B 1 24 ? -3.088 -4.043 -9.812 1 96.88 24 THR B O 1
ATOM 716 N N . ILE B 1 25 ? -0.844 -4.145 -9.656 1 97.62 25 ILE B N 1
ATOM 717 C CA . ILE B 1 25 ? -0.718 -2.889 -8.922 1 97.62 25 ILE B CA 1
ATOM 718 C C . ILE B 1 25 ? -1.148 -1.726 -9.812 1 97.62 25 ILE B C 1
ATOM 720 O O . ILE B 1 25 ? -1.984 -0.91 -9.422 1 97.62 25 ILE B O 1
ATOM 724 N N . VAL B 1 26 ? -0.664 -1.718 -11.047 1 97.56 26 VAL B N 1
ATOM 725 C CA . VAL B 1 26 ? -0.922 -0.615 -11.969 1 97.56 26 VAL B CA 1
ATOM 726 C C . VAL B 1 26 ? -2.402 -0.585 -12.336 1 97.56 26 VAL B C 1
ATOM 728 O O . VAL B 1 26 ? -3.014 0.484 -12.391 1 97.56 26 VAL B O 1
ATOM 731 N N . ASP B 1 27 ? -3.029 -1.741 -12.555 1 96.56 27 ASP B N 1
ATOM 732 C CA . ASP B 1 27 ? -4.449 -1.815 -12.891 1 96.56 27 ASP B CA 1
ATOM 733 C C . ASP B 1 27 ? -5.309 -1.283 -11.742 1 96.56 27 ASP B C 1
ATOM 735 O O . ASP B 1 27 ? -6.277 -0.555 -11.969 1 96.56 27 ASP B O 1
ATOM 739 N N . ALA B 1 28 ? -4.98 -1.69 -10.555 1 95.25 28 ALA B N 1
ATOM 740 C CA . ALA B 1 28 ? -5.734 -1.247 -9.383 1 95.25 28 ALA B CA 1
ATOM 741 C C . ALA B 1 28 ? -5.633 0.265 -9.203 1 95.25 28 ALA B C 1
ATOM 743 O O . ALA B 1 28 ? -6.621 0.928 -8.891 1 95.25 28 ALA B O 1
ATOM 744 N N . ILE B 1 29 ? -4.484 0.807 -9.477 1 96.38 29 ILE B N 1
ATOM 745 C CA . ILE B 1 29 ? -4.25 2.236 -9.312 1 96.38 29 ILE B CA 1
ATOM 746 C C . ILE B 1 29 ? -4.941 3.008 -10.43 1 96.38 29 ILE B C 1
ATOM 748 O O . ILE B 1 29 ? -5.609 4.016 -10.18 1 96.38 29 ILE B O 1
ATOM 752 N N . GLN B 1 30 ? -4.871 2.492 -11.609 1 95.62 30 GLN B N 1
ATOM 753 C CA . GLN B 1 30 ? -5.41 3.176 -12.781 1 95.62 30 GLN B CA 1
ATOM 754 C C . GLN B 1 30 ? -6.938 3.117 -12.797 1 95.62 30 GLN B C 1
ATOM 756 O O . GLN B 1 30 ? -7.594 4.039 -13.281 1 95.62 30 GLN B O 1
ATOM 761 N N . SER B 1 31 ? -7.445 2.072 -12.266 1 92.31 31 SER B N 1
ATOM 762 C CA . SER B 1 31 ? -8.898 1.95 -12.234 1 92.31 31 SER B CA 1
ATOM 763 C C . SER B 1 31 ? -9.523 3.021 -11.352 1 92.31 31 SER B C 1
ATOM 765 O O . SER B 1 31 ? -10.648 3.453 -11.586 1 92.31 31 SER B O 1
ATOM 767 N N . GLY B 1 32 ? -8.852 3.328 -10.266 1 89.69 32 GLY B N 1
ATOM 768 C CA . GLY B 1 32 ? -9.328 4.328 -9.328 1 89.69 32 GLY B CA 1
ATOM 769 C C . GLY B 1 32 ? -10.5 3.855 -8.492 1 89.69 32 GLY B C 1
ATOM 770 O O . GLY B 1 32 ? -11.141 4.652 -7.801 1 89.69 32 GLY B O 1
ATOM 771 N N . GLU B 1 33 ? -10.742 2.609 -8.617 1 91.75 33 GLU B N 1
ATOM 772 C CA . GLU B 1 33 ? -11.883 2.072 -7.887 1 91.75 33 GLU B CA 1
ATOM 773 C C . GLU B 1 33 ? -11.539 1.853 -6.414 1 91.75 33 GLU B C 1
ATOM 775 O O . GLU B 1 33 ? -10.5 1.282 -6.09 1 91.75 33 GLU B O 1
ATOM 780 N N . GLU B 1 34 ? -12.492 2.211 -5.566 1 91.62 34 GLU B N 1
ATOM 781 C CA . GLU B 1 34 ? -12.25 2.09 -4.133 1 91.62 34 GLU B CA 1
ATOM 782 C C . GLU B 1 34 ? -12.219 0.626 -3.699 1 91.62 34 GLU B C 1
ATOM 784 O O . GLU B 1 34 ? -11.539 0.276 -2.73 1 91.62 34 GLU B O 1
ATOM 789 N N . LYS B 1 35 ? -12.969 -0.207 -4.398 1 91.5 35 LYS B N 1
ATOM 790 C CA . LYS B 1 35 ? -13.055 -1.621 -4.047 1 91.5 35 LYS B CA 1
ATOM 791 C C . LYS B 1 35 ? -11.703 -2.314 -4.223 1 91.5 35 LYS B C 1
ATOM 793 O O . LYS B 1 35 ? -11.5 -3.424 -3.729 1 91.5 35 LYS B O 1
ATOM 798 N N . MET B 1 36 ? -10.664 -1.721 -4.918 1 93.62 36 MET B N 1
ATOM 799 C CA . MET B 1 36 ? -9.344 -2.285 -5.156 1 93.62 36 MET B CA 1
ATOM 800 C C . MET B 1 36 ? -8.352 -1.815 -4.094 1 93.62 36 MET B C 1
ATOM 802 O O . MET B 1 36 ? -7.27 -2.391 -3.951 1 93.62 36 MET B O 1
ATOM 806 N N . LEU B 1 37 ? -8.805 -0.869 -3.293 1 94.88 37 LEU B N 1
ATOM 807 C CA . LEU B 1 37 ? -7.895 -0.245 -2.336 1 94.88 37 LEU B CA 1
ATOM 808 C C . LEU B 1 37 ? -7.492 -1.231 -1.245 1 94.88 37 LEU B C 1
ATOM 810 O O . LEU B 1 37 ? -6.32 -1.307 -0.872 1 94.88 37 LEU B O 1
ATOM 814 N N . PRO B 1 38 ? -8.445 -2.004 -0.791 1 95.5 38 PRO B N 1
ATOM 815 C CA . PRO B 1 38 ? -8.023 -2.98 0.216 1 95.5 38 PRO B CA 1
ATOM 816 C C . PRO B 1 38 ? -7 -3.979 -0.322 1 95.5 38 PRO B C 1
ATOM 818 O O . PRO B 1 38 ? -6.125 -4.43 0.42 1 95.5 38 PRO B O 1
ATOM 821 N N . GLY B 1 39 ? -7.055 -4.328 -1.581 1 96.19 39 GLY B N 1
ATOM 822 C CA . GLY B 1 39 ? -6.07 -5.207 -2.189 1 96.19 39 GLY B CA 1
ATOM 823 C C . GLY B 1 39 ? -4.68 -4.605 -2.238 1 96.19 39 GLY B C 1
ATOM 824 O O . GLY B 1 39 ? -3.695 -5.273 -1.911 1 96.19 39 GLY B O 1
ATOM 825 N N . LEU B 1 40 ? -4.656 -3.396 -2.566 1 97.62 40 LEU B N 1
ATOM 826 C CA . LEU B 1 40 ? -3.387 -2.678 -2.58 1 97.62 40 LEU B CA 1
ATOM 827 C C . LEU B 1 40 ? -2.797 -2.59 -1.177 1 97.62 40 LEU B C 1
ATOM 829 O O . LEU B 1 40 ? -1.581 -2.693 -1.003 1 97.62 40 LEU B O 1
ATOM 833 N N . GLY B 1 41 ? -3.682 -2.379 -0.255 1 97.25 41 GLY B N 1
ATOM 834 C CA . GLY B 1 41 ? -3.248 -2.322 1.133 1 97.25 41 GLY B CA 1
ATOM 835 C C . GLY B 1 41 ? -2.574 -3.6 1.598 1 97.25 41 GLY B C 1
ATOM 836 O O . GLY B 1 41 ? -1.575 -3.555 2.318 1 97.25 41 GLY B O 1
ATOM 837 N N . VAL B 1 42 ? -3.158 -4.699 1.152 1 97.38 42 VAL B N 1
ATOM 838 C CA . VAL B 1 42 ? -2.598 -5.992 1.528 1 97.38 42 VAL B CA 1
ATOM 839 C C . VAL B 1 42 ? -1.2 -6.145 0.931 1 97.38 42 VAL B C 1
ATOM 841 O O . VAL B 1 42 ? -0.273 -6.594 1.608 1 97.38 42 VAL B O 1
ATOM 844 N N . LEU B 1 43 ? -1.038 -5.738 -0.338 1 97.88 43 LEU B N 1
ATOM 845 C CA . LEU B 1 43 ? 0.26 -5.832 -0.997 1 97.88 43 LEU B CA 1
ATOM 846 C C . LEU B 1 43 ? 1.286 -4.941 -0.305 1 97.88 43 LEU B C 1
ATOM 848 O O . LEU B 1 43 ? 2.426 -5.355 -0.083 1 97.88 43 LEU B O 1
ATOM 852 N N . PHE B 1 44 ? 0.894 -3.725 0.091 1 98.06 44 PHE B N 1
ATOM 853 C CA . PHE B 1 44 ? 1.764 -2.791 0.796 1 98.06 44 PHE B CA 1
ATOM 854 C C . PHE B 1 44 ? 2.207 -3.369 2.135 1 98.06 44 PHE B C 1
ATOM 856 O O . PHE B 1 44 ? 3.359 -3.195 2.541 1 98.06 44 PHE B O 1
ATOM 863 N N . GLU B 1 45 ? 1.246 -4.023 2.785 1 97.62 45 GLU B N 1
ATOM 864 C CA . GLU B 1 45 ? 1.574 -4.641 4.066 1 97.62 45 GLU B CA 1
ATOM 865 C C . GLU B 1 45 ? 2.676 -5.684 3.914 1 97.62 45 GLU B C 1
ATOM 867 O O . GLU B 1 45 ? 3.598 -5.746 4.73 1 97.62 45 GLU B O 1
ATOM 872 N N . VAL B 1 46 ? 2.621 -6.496 2.91 1 97.62 46 VAL B N 1
ATOM 873 C CA . VAL B 1 46 ? 3.633 -7.516 2.654 1 97.62 46 VAL B CA 1
ATOM 874 C C . VAL B 1 46 ? 4.977 -6.848 2.373 1 97.62 46 VAL B C 1
ATOM 876 O O . VAL B 1 46 ? 6.008 -7.27 2.902 1 97.62 46 VAL B O 1
ATOM 879 N N . ILE B 1 47 ? 4.973 -5.762 1.555 1 98.19 47 ILE B N 1
ATOM 880 C CA . ILE B 1 47 ? 6.203 -5.051 1.222 1 98.19 47 ILE B CA 1
ATOM 881 C C . ILE B 1 47 ? 6.812 -4.457 2.488 1 98.19 47 ILE B C 1
ATOM 883 O O . ILE B 1 47 ? 8.008 -4.641 2.752 1 98.19 47 ILE B O 1
ATOM 887 N N . TRP B 1 48 ? 6.008 -3.873 3.277 1 98.06 48 TRP B N 1
ATOM 888 C CA . TRP B 1 48 ? 6.484 -3.197 4.48 1 98.06 48 TRP B CA 1
ATOM 889 C C . TRP B 1 48 ? 7.105 -4.191 5.453 1 98.06 48 TRP B C 1
ATOM 891 O O . TRP B 1 48 ? 8.18 -3.939 6.012 1 98.06 48 TRP B O 1
ATOM 901 N N . LYS B 1 49 ? 6.43 -5.328 5.645 1 97.44 49 LYS B N 1
ATOM 902 C CA . LYS B 1 49 ? 6.879 -6.324 6.613 1 97.44 49 LYS B CA 1
ATOM 903 C C . LYS B 1 49 ? 8.188 -6.973 6.172 1 97.44 49 LYS B C 1
ATOM 905 O O . LYS B 1 49 ? 8.953 -7.461 7.004 1 97.44 49 LYS B O 1
ATOM 910 N N . ASN B 1 50 ? 8.406 -6.922 4.867 1 97.56 50 ASN B N 1
ATOM 911 C CA . ASN B 1 50 ? 9.594 -7.598 4.355 1 97.56 50 ASN B CA 1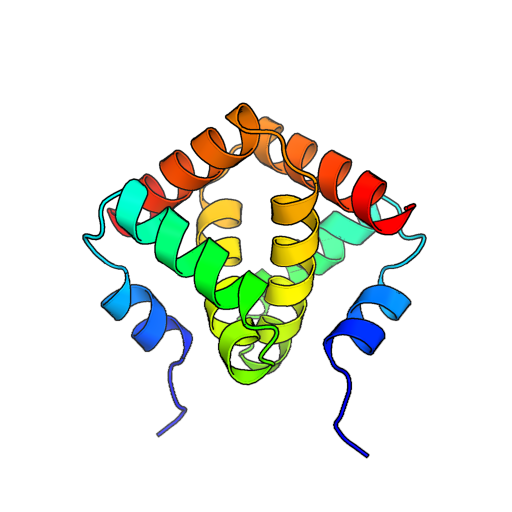
ATOM 912 C C . ASN B 1 50 ? 10.656 -6.602 3.893 1 97.56 50 ASN B C 1
ATOM 914 O O . ASN B 1 50 ? 11.719 -6.996 3.416 1 97.56 50 ASN B O 1
ATOM 918 N N . ALA B 1 51 ? 10.414 -5.328 3.955 1 96.81 51 ALA B N 1
ATOM 919 C CA . ALA B 1 51 ? 11.375 -4.285 3.604 1 96.81 51 ALA B CA 1
ATOM 920 C C . ALA B 1 51 ? 12.367 -4.047 4.742 1 96.81 51 ALA B C 1
ATOM 922 O O . ALA B 1 51 ? 12 -4.141 5.918 1 96.81 51 ALA B O 1
ATOM 923 N N . ASP B 1 52 ? 13.578 -3.754 4.391 1 96.06 52 ASP B N 1
ATOM 924 C CA . ASP B 1 52 ? 14.539 -3.367 5.422 1 96.06 52 ASP B CA 1
ATOM 925 C C . ASP B 1 52 ? 14.383 -1.896 5.797 1 96.06 52 ASP B C 1
ATOM 927 O O . ASP B 1 52 ? 13.555 -1.188 5.219 1 96.06 52 ASP B O 1
ATOM 931 N N . GLU B 1 53 ? 15.117 -1.455 6.742 1 95.5 53 GLU B N 1
ATOM 932 C CA . GLU B 1 53 ? 14.977 -0.099 7.266 1 95.5 53 GLU B CA 1
ATOM 933 C C . GLU B 1 53 ? 15.242 0.941 6.18 1 95.5 53 GLU B C 1
ATOM 935 O O . GLU B 1 53 ? 14.586 1.985 6.141 1 95.5 53 GLU B O 1
ATOM 940 N N . ASN B 1 54 ? 16.172 0.649 5.332 1 96.38 54 ASN B N 1
ATOM 941 C CA . ASN B 1 54 ? 16.484 1.571 4.246 1 96.38 54 ASN B CA 1
ATOM 942 C C . ASN B 1 54 ? 15.32 1.691 3.262 1 96.38 54 ASN B C 1
ATOM 944 O O . ASN B 1 54 ? 14.969 2.795 2.842 1 96.38 54 ASN B O 1
ATOM 948 N N . GLU B 1 55 ? 14.766 0.621 2.877 1 96.44 55 GLU B N 1
ATOM 949 C CA . GLU B 1 55 ? 13.633 0.615 1.961 1 96.44 55 GLU B CA 1
ATOM 950 C C . GLU B 1 55 ? 12.43 1.326 2.57 1 96.44 55 GLU B C 1
ATOM 952 O O . GLU B 1 55 ? 11.727 2.074 1.883 1 96.44 55 GLU B O 1
ATOM 957 N N . LYS B 1 56 ? 12.203 1.085 3.842 1 97.62 56 LYS B N 1
ATOM 958 C CA . LYS B 1 56 ? 11.102 1.755 4.527 1 97.62 56 LYS B CA 1
ATOM 959 C C . LYS B 1 56 ? 11.297 3.268 4.535 1 97.62 56 LYS B C 1
ATOM 961 O O . LYS B 1 56 ? 10.352 4.023 4.312 1 97.62 56 LYS B O 1
ATOM 966 N N . HIS B 1 57 ? 12.516 3.637 4.801 1 96.81 57 HIS B N 1
ATOM 967 C CA . HIS B 1 57 ? 12.836 5.062 4.809 1 96.81 57 HIS B CA 1
ATOM 968 C C . HIS B 1 57 ? 12.609 5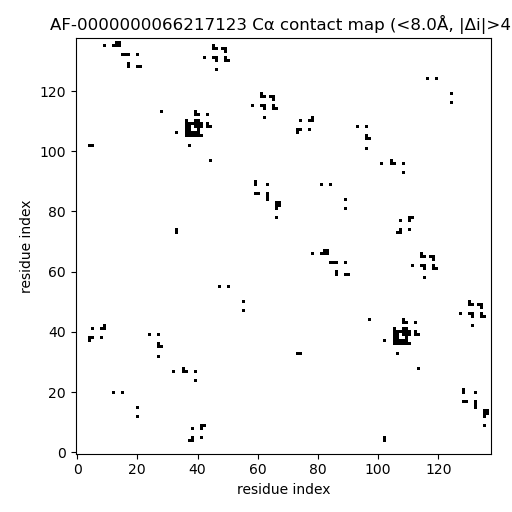.688 3.438 1 96.81 57 HIS B C 1
ATOM 970 O O . HIS B 1 57 ? 12.086 6.801 3.336 1 96.81 57 HIS B O 1
ATOM 976 N N . GLU B 1 58 ? 13.023 4.996 2.418 1 96.75 58 GLU B N 1
ATOM 977 C CA . GLU B 1 58 ? 12.828 5.492 1.057 1 96.75 58 GLU B CA 1
ATOM 978 C C . GLU B 1 58 ? 11.344 5.625 0.721 1 96.75 58 GLU B C 1
ATOM 980 O O . GLU B 1 58 ? 10.93 6.609 0.103 1 96.75 58 GLU B O 1
ATOM 985 N N . MET B 1 59 ? 10.594 4.652 1.137 1 97.75 59 MET B N 1
ATOM 986 C CA . MET B 1 59 ? 9.156 4.703 0.891 1 97.75 59 MET B CA 1
ATOM 987 C C . MET B 1 59 ? 8.516 5.875 1.629 1 97.75 59 MET B C 1
ATOM 989 O O . MET B 1 59 ? 7.637 6.547 1.092 1 97.75 59 MET B O 1
ATOM 993 N N . LEU B 1 60 ? 9.008 6.121 2.852 1 98 60 LEU B N 1
ATOM 994 C CA . LEU B 1 60 ? 8.469 7.223 3.641 1 98 60 LEU B CA 1
ATOM 995 C C . LEU B 1 60 ? 8.82 8.562 3.01 1 98 60 LEU B C 1
ATOM 997 O O . LEU B 1 60 ? 7.996 9.484 3.006 1 98 60 LEU B O 1
ATOM 1001 N N . GLU B 1 61 ? 10.039 8.664 2.494 1 96.94 61 GLU B N 1
ATOM 1002 C CA . GLU B 1 61 ? 10.438 9.875 1.791 1 96.94 61 GLU B CA 1
ATOM 1003 C C . GLU B 1 61 ? 9.57 10.117 0.559 1 96.94 61 GLU B C 1
ATOM 1005 O O . GLU B 1 61 ? 9.109 11.234 0.323 1 96.94 61 GLU B O 1
ATOM 1010 N N . THR B 1 62 ? 9.359 9.086 -0.228 1 97.62 62 THR B N 1
ATOM 1011 C CA . THR B 1 62 ? 8.539 9.18 -1.43 1 97.62 62 THR B CA 1
ATOM 1012 C C . THR B 1 62 ? 7.102 9.547 -1.075 1 97.62 62 THR B C 1
ATOM 1014 O O . THR B 1 62 ? 6.473 10.352 -1.77 1 97.62 62 THR B O 1
ATOM 1017 N N . LEU B 1 63 ? 6.602 8.961 -0.033 1 97.62 63 LEU B N 1
ATOM 1018 C CA . LEU B 1 63 ? 5.258 9.258 0.447 1 97.62 63 LEU B CA 1
ATOM 1019 C C . LEU B 1 63 ? 5.137 10.727 0.837 1 97.62 63 LEU B C 1
ATOM 1021 O O . LEU B 1 63 ? 4.195 11.406 0.423 1 97.62 63 LEU B O 1
ATOM 1025 N N . GLU B 1 64 ? 6.043 11.102 1.652 1 96.75 64 GLU B N 1
ATOM 1026 C CA . GLU B 1 64 ? 6.035 12.492 2.098 1 96.75 64 GLU B CA 1
ATOM 1027 C C . GLU B 1 64 ? 6.07 13.453 0.913 1 96.75 64 GLU B C 1
ATOM 1029 O O . GLU B 1 64 ? 5.344 14.445 0.889 1 96.75 64 GLU B O 1
ATOM 1034 N N . GLN B 1 65 ? 6.898 13.188 -0.082 1 94.81 65 GLN B N 1
ATOM 1035 C CA . GLN B 1 65 ? 7.016 14.008 -1.284 1 94.81 65 GLN B CA 1
ATOM 1036 C C . GLN B 1 65 ? 5.711 14 -2.078 1 94.81 65 GLN B C 1
ATOM 1038 O O . GLN B 1 65 ? 5.316 15.031 -2.637 1 94.81 65 GLN B O 1
ATOM 1043 N N . GLY B 1 66 ? 5.098 12.844 -2.162 1 95 66 GLY B N 1
ATOM 1044 C CA . GLY B 1 66 ? 3.852 12.711 -2.9 1 95 66 GLY B CA 1
ATOM 1045 C C . GLY B 1 66 ? 2.689 13.438 -2.242 1 95 66 GLY B C 1
ATOM 1046 O O . GLY B 1 66 ? 1.722 13.805 -2.912 1 95 66 GLY B O 1
ATOM 1047 N N . LEU B 1 67 ? 2.775 13.578 -0.935 1 95.19 67 LEU B N 1
ATOM 1048 C CA . LEU B 1 67 ? 1.708 14.242 -0.195 1 95.19 67 LEU B CA 1
ATOM 1049 C C . LEU B 1 67 ? 1.884 15.758 -0.227 1 95.19 67 LEU B C 1
ATOM 1051 O O . LEU B 1 67 ? 0.955 16.5 0.093 1 95.19 67 LEU B O 1
ATOM 1055 N N . LYS B 1 68 ? 3.049 16.188 -0.467 1 88.38 68 LYS B N 1
ATOM 1056 C CA . LYS B 1 68 ? 3.336 17.609 -0.568 1 88.38 68 LYS B CA 1
ATOM 1057 C C . LYS B 1 68 ? 2.992 18.141 -1.956 1 88.38 68 LYS B C 1
ATOM 1059 O O . LYS B 1 68 ? 2.969 19.359 -2.172 1 88.38 68 LYS B O 1
ATOM 1064 N N . LYS B 1 69 ? 2.914 17.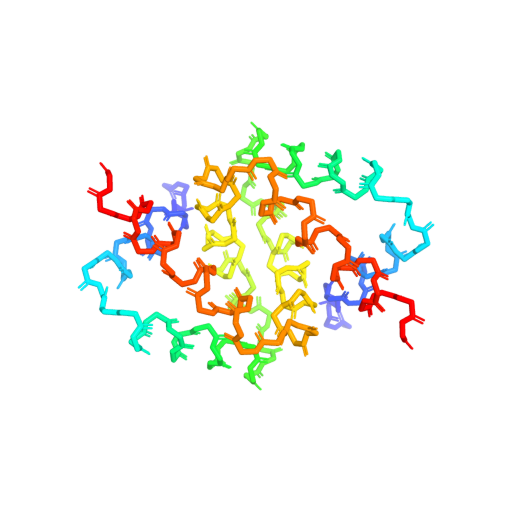25 -2.844 1 75.94 69 LYS B N 1
ATOM 1065 C CA . LYS B 1 69 ? 2.58 17.688 -4.195 1 75.94 69 LYS B CA 1
ATOM 1066 C C . LYS B 1 69 ? 1.087 17.984 -4.324 1 75.94 69 LYS B C 1
ATOM 1068 O O . LYS B 1 69 ? 0.692 18.969 -4.941 1 75.94 69 LYS B O 1
#

Nearest PDB structures (foldseek):
  6tuv-assembly1_A  TM=5.805E-01  e=5.996E+00  Homo sapiens

Foldseek 3Di:
DPPPVLVVLCVVCPPPDPVRVVVLQVCLVVVPDPVCVVSVVSVVVVCVVPDDPVVVVVVVVVVVVVVVD/DPPPVLVVLCVVCPPPDPVRVVVLLVCLVVVPDPVCVVSVVSVVVVCVVPDDPVVVVVVVVVVVVVVVD

Solvent-accessible surface area (backbone atoms only — not comparable to full-atom values): 7610 Å² total; per-residue (Å²): 130,79,82,56,58,61,59,54,48,49,62,70,53,46,84,51,50,60,70,55,49,48,50,54,52,51,50,40,59,71,66,66,45,72,87,40,22,41,53,42,11,47,52,41,49,40,24,58,75,53,41,52,72,65,56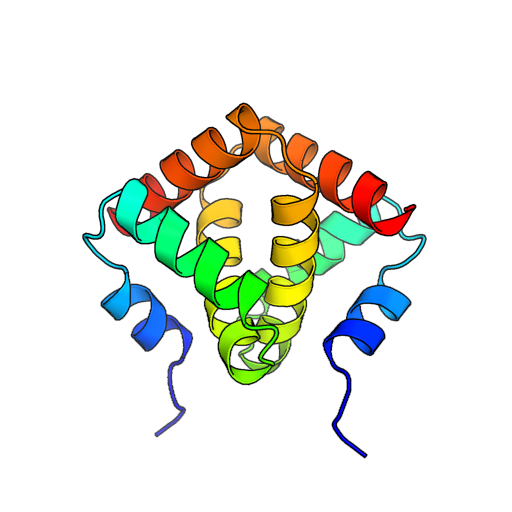,50,50,51,48,38,50,30,30,50,54,46,58,70,105,131,80,82,56,58,59,60,54,48,49,61,71,52,46,86,50,50,60,70,56,49,49,50,54,52,51,50,42,58,70,65,64,44,72,87,41,22,40,53,43,12,47,53,41,48,39,24,58,76,53,43,53,71,67,55,50,50,52,48,38,52,30,32,50,54,46,58,71,104

Sequence (138 aa):
MSFNLRGAVLANVSGNSQDQLQETIVDAIQSGEEKMLPGLGVLFEVIWKNADENEKHEMLETLEQGLKKMSFNLRGAVLANVSGNSQDQLQETIVDAIQSGEEKMLPGLGVLFEVIWKNADENEKHEMLETLEQGLKK

InterPro domains:
  IPR017525 Small, acid-soluble spore protein I [MF_00669] (1-68)
  IPR017525 Small, acid-soluble spore protein I [PF14098] (3-67)
  IPR017525 Small, acid-soluble spore protein I [TIGR03092] (4-68)

Secondary structure (DSSP, 8-state):
----HHHHHHHHHTT--HHHHHHHHHHHHHH--GGGHHHHHHHHHHHHHH--HHHHHHHHHHHHHHHH-/----HHHHHHHHHTT--HHHHHHHHHHHHHH--GGGHHHHHHHHHHHHHH--HHHHHHHHHHHHHHHH-

pLDDT: mean 93.15, std 9.83, range [38.44, 98.19]

Organism: Bacillus cereus (strain ATCC 14579 / DSM 31 / CCUG 7414 / JCM 2152 / NBRC 15305 / NCIMB 9373 / NCTC 2599 / NRRL B-3711) (NCBI:txid226900)